Protein AF-A0A5N7BIF5-F1 (afdb_monomer_lite)

Radius of gyration: 19.89 Å; chains: 1; bounding box: 43×34×70 Å

Structure (mmCIF, N/CA/C/O backbone):
data_AF-A0A5N7BIF5-F1
#
_entry.id   AF-A0A5N7BIF5-F1
#
loop_
_atom_site.group_PDB
_atom_site.id
_atom_site.type_symbol
_atom_site.label_atom_id
_atom_site.label_alt_id
_atom_site.label_comp_id
_atom_site.label_asym_id
_atom_site.label_entity_id
_atom_site.label_seq_id
_atom_site.pdbx_PDB_ins_code
_atom_site.Cartn_x
_atom_site.Cartn_y
_atom_site.Cartn_z
_atom_site.occupancy
_atom_site.B_iso_or_equiv
_atom_site.auth_seq_id
_atom_site.auth_comp_id
_atom_site.auth_asym_id
_atom_site.auth_atom_id
_atom_site.pdbx_PDB_model_num
ATOM 1 N N . MET A 1 1 ? 0.755 16.803 41.554 1.00 45.66 1 MET A N 1
ATOM 2 C CA . MET A 1 1 ? -0.602 16.322 41.230 1.00 45.66 1 MET A CA 1
ATOM 3 C C . MET A 1 1 ? -0.521 15.678 39.863 1.00 45.66 1 MET A C 1
ATOM 5 O O . MET A 1 1 ? -0.268 16.384 38.898 1.00 45.66 1 MET A O 1
ATOM 9 N N . SER A 1 2 ? -0.582 14.351 39.797 1.00 43.94 2 SER A N 1
ATOM 10 C CA . SER A 1 2 ? -0.535 13.635 38.522 1.00 43.94 2 SER A CA 1
ATOM 11 C C . SER A 1 2 ? -1.875 13.831 37.822 1.00 43.94 2 SER A C 1
ATOM 13 O O . SER A 1 2 ? -2.877 13.309 38.290 1.00 43.94 2 SER A O 1
ATOM 15 N N . THR A 1 3 ? -1.907 14.623 36.753 1.00 59.56 3 THR A N 1
ATOM 16 C CA . THR A 1 3 ? -3.084 14.791 35.892 1.00 59.56 3 THR A CA 1
ATOM 17 C C . THR A 1 3 ? -3.283 13.501 35.102 1.00 59.56 3 THR A C 1
ATOM 19 O O . THR A 1 3 ? -2.677 13.318 34.043 1.00 59.56 3 THR A O 1
ATOM 22 N N . SER A 1 4 ? -4.049 12.559 35.651 1.00 73.31 4 SER A N 1
ATOM 23 C CA . SER A 1 4 ? -4.386 11.333 34.935 1.00 73.31 4 SER A CA 1
ATOM 24 C C . SER A 1 4 ? -5.418 11.668 33.865 1.00 73.31 4 SER A C 1
ATOM 26 O O . SER A 1 4 ? -6.348 12.434 34.102 1.00 73.31 4 SER A O 1
ATOM 28 N N . ILE A 1 5 ? -5.293 11.072 32.677 1.00 72.56 5 ILE A N 1
ATOM 29 C CA . ILE A 1 5 ? -6.260 11.268 31.582 1.00 72.56 5 ILE A CA 1
ATOM 30 C C . ILE A 1 5 ? -7.690 10.879 32.002 1.00 72.56 5 ILE A C 1
ATOM 32 O O . ILE A 1 5 ? -8.659 11.346 31.421 1.00 72.56 5 ILE A O 1
ATOM 36 N N . GLN A 1 6 ? -7.820 10.037 33.030 1.00 73.12 6 GLN A N 1
ATOM 37 C CA . GLN A 1 6 ? -9.092 9.557 33.570 1.00 73.12 6 GLN A CA 1
ATOM 38 C C . GLN A 1 6 ? -9.854 10.622 34.371 1.00 73.12 6 GLN A C 1
ATOM 40 O O . GLN A 1 6 ? -11.056 10.474 34.565 1.00 73.12 6 GLN A O 1
ATOM 45 N N . ASP A 1 7 ? -9.181 11.698 34.787 1.00 82.25 7 ASP A N 1
ATOM 46 C CA . ASP A 1 7 ? -9.789 12.798 35.545 1.00 82.25 7 ASP A CA 1
ATOM 47 C C . ASP A 1 7 ? -10.421 13.861 34.624 1.00 82.25 7 ASP A C 1
ATOM 49 O O . ASP A 1 7 ? -11.008 14.838 35.091 1.00 82.25 7 ASP A O 1
ATOM 53 N N . LEU A 1 8 ? -10.295 13.694 33.301 1.00 83.00 8 LEU A N 1
ATOM 54 C CA . LEU A 1 8 ? -10.897 14.588 32.317 1.00 83.00 8 LEU A CA 1
ATOM 55 C C . LEU A 1 8 ? -12.417 14.366 32.220 1.00 83.00 8 LEU A C 1
ATOM 57 O O . LEU A 1 8 ? -12.892 13.229 32.281 1.00 83.00 8 LEU A O 1
ATOM 61 N N . PRO A 1 9 ? -13.202 15.432 31.982 1.00 86.38 9 PRO A N 1
ATOM 62 C CA . PRO A 1 9 ? -14.622 15.299 31.692 1.00 86.38 9 PRO A CA 1
ATOM 63 C C . PRO A 1 9 ? -14.853 14.473 30.419 1.00 86.38 9 PRO A C 1
ATOM 65 O O . PRO A 1 9 ? -14.074 14.525 29.462 1.00 86.38 9 PRO A O 1
ATOM 68 N N . ASN A 1 10 ? -15.973 13.744 30.393 1.00 83.00 10 ASN A N 1
ATOM 69 C CA . ASN A 1 10 ? -16.332 12.834 29.299 1.00 83.00 10 ASN A CA 1
ATOM 70 C C . ASN A 1 10 ? -16.328 13.507 27.920 1.00 83.00 10 ASN A C 1
ATOM 72 O O . ASN A 1 10 ? -15.970 12.863 26.942 1.00 83.00 10 ASN A O 1
ATOM 76 N N . GLU A 1 11 ? -16.694 14.786 27.839 1.00 84.88 11 GLU A N 1
ATOM 77 C CA . GLU A 1 11 ? -16.714 15.559 26.590 1.00 84.88 11 GLU A CA 1
ATOM 78 C C . GLU A 1 11 ? -15.313 15.712 25.983 1.00 84.88 11 GLU A C 1
ATOM 80 O O . GLU A 1 11 ? -15.127 15.530 24.781 1.00 84.88 11 GLU A O 1
ATOM 85 N N . LEU A 1 12 ? -14.307 15.979 26.823 1.00 85.56 12 LEU A N 1
ATOM 86 C CA . LEU A 1 12 ? -12.918 16.100 26.379 1.00 85.56 12 LEU A CA 1
ATOM 87 C C . LEU A 1 12 ? -12.334 14.737 26.016 1.00 85.56 12 LEU A C 1
ATOM 89 O O . LEU A 1 12 ? -11.629 14.624 25.017 1.00 85.56 12 LEU A O 1
ATOM 93 N N . LEU A 1 13 ? -12.661 13.692 26.779 1.00 86.06 13 LEU A N 1
ATOM 94 C CA . LEU A 1 13 ? -12.261 12.322 26.451 1.00 86.06 13 LEU A CA 1
ATOM 95 C C . LEU A 1 13 ? -12.844 11.857 25.117 1.00 86.06 13 LEU A C 1
ATOM 97 O O . LEU A 1 13 ? -12.138 11.258 24.312 1.00 86.06 13 LEU A O 1
ATOM 101 N N . ASP A 1 14 ? -14.113 12.156 24.869 1.00 84.50 14 ASP A N 1
ATOM 102 C CA . ASP A 1 14 ? -14.795 11.830 23.624 1.00 84.50 14 ASP A CA 1
ATOM 103 C C . ASP A 1 14 ? -14.189 12.578 22.430 1.00 84.50 14 ASP A C 1
ATOM 105 O O . ASP A 1 14 ? -13.934 11.972 21.389 1.00 84.50 14 ASP A O 1
ATOM 109 N N . PHE A 1 15 ? -13.841 13.857 22.607 1.00 83.56 15 PHE A N 1
ATOM 110 C CA . PHE A 1 15 ? -13.124 14.629 21.594 1.00 83.56 15 PHE A CA 1
ATOM 111 C C . PHE A 1 15 ? -11.716 14.079 21.320 1.00 83.56 15 PHE A C 1
ATOM 113 O O . PHE A 1 15 ? -11.331 13.927 20.162 1.00 83.56 15 PHE A O 1
ATOM 120 N N . ILE A 1 16 ? -10.958 13.713 22.359 1.00 83.38 16 ILE A N 1
ATOM 121 C CA . ILE A 1 16 ? -9.628 13.099 22.214 1.00 83.38 16 ILE A CA 1
ATOM 122 C C . ILE A 1 16 ? -9.734 11.754 21.494 1.00 83.38 16 ILE A C 1
ATOM 124 O O . ILE A 1 16 ? -8.975 11.502 20.564 1.00 83.38 16 ILE A O 1
ATOM 128 N N . VAL A 1 17 ? -10.681 10.895 21.880 1.00 82.00 17 VAL A N 1
ATOM 129 C CA . VAL A 1 17 ? -10.903 9.604 21.215 1.00 82.00 17 VAL A CA 1
ATOM 130 C C . VAL A 1 17 ? -11.283 9.824 19.756 1.00 82.00 17 VAL A C 1
ATOM 132 O O . VAL A 1 17 ? -10.716 9.175 18.885 1.00 82.00 17 VAL A O 1
ATOM 135 N N . GLN A 1 18 ? -12.183 10.762 19.465 1.00 80.69 18 GLN A N 1
ATOM 136 C CA . GLN A 1 18 ? -12.532 11.119 18.094 1.00 80.69 18 GLN A CA 1
ATOM 137 C C . GLN A 1 18 ? -11.301 11.581 17.304 1.00 80.69 18 GLN A C 1
ATOM 139 O O . GLN A 1 18 ? -11.086 11.104 16.191 1.00 80.69 18 GLN A O 1
ATOM 144 N N . LEU A 1 19 ? -10.466 12.448 17.879 1.00 76.31 19 LEU A N 1
ATOM 145 C CA . LEU A 1 19 ? -9.220 12.875 17.254 1.00 76.31 19 LEU A CA 1
ATOM 146 C C . LEU A 1 19 ? -8.264 11.706 17.040 1.00 76.31 19 LEU A C 1
ATOM 148 O O . LEU A 1 19 ? -7.720 11.609 15.963 1.00 76.31 19 LEU A O 1
ATOM 152 N N . VAL A 1 20 ? -8.090 10.779 17.978 1.00 76.31 20 VAL A N 1
ATOM 153 C CA . VAL A 1 20 ? -7.197 9.615 17.797 1.00 76.31 20 VAL A CA 1
ATOM 154 C C . VAL A 1 20 ? -7.753 8.598 16.786 1.00 76.31 20 VAL A C 1
ATOM 156 O O . VAL A 1 20 ? -6.995 7.852 16.169 1.00 76.31 20 VAL A O 1
ATOM 159 N N . LEU A 1 21 ? -9.076 8.543 16.610 1.00 72.25 21 LEU A N 1
ATOM 160 C CA . LEU A 1 21 ? -9.725 7.701 15.603 1.00 72.25 21 LEU A CA 1
ATOM 161 C C . LEU A 1 21 ? -9.658 8.301 14.190 1.00 72.25 21 LEU A C 1
ATOM 163 O O . LEU A 1 21 ? -9.618 7.538 13.221 1.00 72.25 21 LEU A O 1
ATOM 167 N N . ILE A 1 22 ? -9.692 9.635 14.081 1.00 66.06 22 ILE A N 1
ATOM 168 C CA . ILE A 1 22 ? -9.689 10.393 12.817 1.00 66.06 22 ILE A CA 1
ATOM 169 C C . ILE A 1 22 ? -8.275 10.779 12.387 1.00 66.06 22 ILE A C 1
ATOM 171 O O . ILE A 1 22 ? -7.958 10.716 11.199 1.00 66.06 22 ILE A O 1
ATOM 175 N N . CYS A 1 23 ? -7.432 11.190 13.332 1.00 57.25 23 CYS A N 1
ATOM 176 C CA . CYS A 1 23 ? -6.005 11.303 13.123 1.00 57.25 23 CYS A CA 1
ATOM 177 C C . CYS A 1 23 ? -5.516 9.891 12.856 1.00 57.25 23 CYS A C 1
ATOM 179 O O . CYS A 1 23 ? -5.309 9.087 13.766 1.00 57.25 23 CYS A O 1
ATOM 181 N N . ASP A 1 24 ? -5.297 9.622 11.573 1.00 54.19 24 ASP A N 1
ATOM 182 C CA . ASP A 1 24 ? -4.189 8.782 11.174 1.00 54.19 24 ASP A CA 1
ATOM 183 C C . ASP A 1 24 ? -3.047 9.119 12.130 1.00 54.19 24 ASP A C 1
ATOM 185 O O . ASP A 1 24 ? -2.670 10.288 12.266 1.00 54.19 24 ASP A O 1
ATOM 189 N N . ASN A 1 25 ? -2.493 8.115 12.802 1.00 47.28 25 ASN A N 1
ATOM 190 C CA . ASN A 1 25 ? -1.118 8.211 13.251 1.00 47.28 25 ASN A CA 1
ATOM 191 C C . ASN A 1 25 ? -0.274 8.298 11.973 1.00 47.28 25 ASN A C 1
ATOM 193 O O . ASN A 1 25 ? 0.435 7.372 11.592 1.00 47.28 25 ASN A O 1
ATOM 197 N N . SER A 1 26 ? -0.358 9.440 11.291 1.00 44.69 26 SER A N 1
ATOM 198 C CA . SER A 1 26 ? 0.757 10.045 10.630 1.00 44.69 26 SER A CA 1
ATOM 199 C C . SER A 1 26 ? 1.801 10.182 11.723 1.00 44.69 26 SER A C 1
ATOM 201 O O . SER A 1 26 ? 1.963 11.227 12.348 1.00 44.69 26 SER A O 1
ATOM 203 N N . SER A 1 27 ? 2.574 9.117 11.908 1.00 43.47 27 SER A N 1
ATOM 204 C CA . SER A 1 27 ? 3.996 9.350 11.840 1.00 43.47 27 SER A CA 1
ATOM 205 C C . SER A 1 27 ? 4.186 10.286 10.647 1.00 43.47 27 SER A C 1
ATOM 207 O O . SER A 1 27 ? 3.998 9.904 9.491 1.00 43.47 27 SER A O 1
ATOM 209 N N . LEU A 1 28 ? 4.440 11.560 10.953 1.00 43.34 28 LEU A N 1
ATOM 210 C CA . LEU A 1 28 ? 4.841 12.581 9.989 1.00 43.34 28 LEU A CA 1
ATOM 211 C C . LEU A 1 28 ? 6.033 12.103 9.145 1.00 43.34 28 LEU A C 1
ATOM 213 O O . LEU A 1 28 ? 6.305 12.651 8.083 1.00 43.34 28 LEU A O 1
ATOM 217 N N . ASN A 1 29 ? 6.682 11.027 9.577 1.00 45.91 29 ASN A N 1
ATOM 218 C CA . ASN A 1 29 ? 7.616 10.253 8.807 1.00 45.91 29 ASN A CA 1
ATOM 219 C C . ASN A 1 29 ? 6.871 9.022 8.276 1.00 45.91 29 ASN A C 1
ATOM 221 O O . ASN A 1 29 ? 6.684 8.033 8.986 1.00 45.91 29 ASN A O 1
ATOM 225 N N . GLY A 1 30 ? 6.453 9.048 7.006 1.00 49.66 30 GLY A N 1
ATOM 226 C CA . GLY A 1 30 ? 6.253 7.785 6.286 1.00 49.66 30 GLY A CA 1
ATOM 227 C C . GLY A 1 30 ? 7.507 6.903 6.429 1.00 49.66 30 GLY A C 1
ATOM 228 O O . GLY A 1 30 ? 8.542 7.433 6.835 1.00 49.66 30 GLY A O 1
ATOM 229 N N . PRO A 1 31 ? 7.441 5.599 6.113 1.00 59.16 31 PRO A N 1
ATOM 230 C CA . PRO A 1 31 ? 8.541 4.673 6.372 1.00 59.16 31 PRO A CA 1
ATOM 231 C C . PRO A 1 31 ? 9.869 5.309 5.965 1.00 59.16 31 PRO A C 1
ATOM 233 O O . PRO A 1 31 ? 10.008 5.828 4.852 1.00 59.16 31 PRO A O 1
ATOM 236 N N . GLN A 1 32 ? 10.770 5.427 6.933 1.00 58.50 32 GLN A N 1
ATOM 237 C CA . GLN A 1 32 ? 12.026 6.131 6.749 1.00 58.50 32 GLN A CA 1
ATOM 238 C C . GLN A 1 32 ? 13.018 5.141 6.151 1.00 58.50 32 GLN A C 1
ATOM 240 O O . GLN A 1 32 ? 13.008 3.964 6.503 1.00 58.50 32 GLN A O 1
ATOM 245 N N . ALA A 1 33 ? 13.851 5.604 5.221 1.00 60.84 33 ALA A N 1
ATOM 246 C CA . ALA A 1 33 ? 14.943 4.779 4.728 1.00 60.84 33 ALA A CA 1
ATOM 247 C C . ALA A 1 33 ? 15.796 4.282 5.921 1.00 60.84 33 ALA A C 1
ATOM 249 O O . ALA A 1 33 ? 16.013 5.056 6.858 1.00 60.84 33 ALA A O 1
ATOM 250 N N . PRO A 1 34 ? 16.296 3.037 5.895 1.00 62.78 34 PRO A N 1
ATOM 251 C CA . PRO A 1 34 ? 16.292 2.109 4.769 1.00 62.78 34 PRO A CA 1
ATOM 252 C C . PRO A 1 34 ? 15.007 1.261 4.736 1.00 62.78 34 PRO A C 1
ATOM 254 O O . PRO A 1 34 ? 14.600 0.686 5.737 1.00 62.78 34 PRO A O 1
ATOM 257 N N . TYR A 1 35 ? 14.357 1.176 3.571 1.00 71.31 35 TYR A N 1
ATOM 258 C CA . TYR A 1 35 ? 13.105 0.432 3.331 1.00 71.31 35 TYR A CA 1
ATOM 259 C C . TYR A 1 35 ? 13.278 -1.108 3.399 1.00 71.31 35 TYR A C 1
ATOM 261 O O . TYR A 1 35 ? 12.680 -1.839 2.613 1.00 71.31 35 TYR A O 1
ATOM 269 N N . GLU A 1 36 ? 14.135 -1.605 4.291 1.00 68.69 36 GLU A N 1
ATOM 270 C CA . GLU A 1 36 ? 14.566 -3.005 4.415 1.00 68.69 36 GLU A CA 1
ATOM 271 C C . GLU A 1 36 ? 13.468 -3.931 4.936 1.00 68.69 36 GLU A C 1
ATOM 273 O O . GLU A 1 36 ? 13.428 -5.101 4.568 1.00 68.69 36 GLU A O 1
ATOM 278 N N . ASP A 1 37 ? 12.527 -3.401 5.717 1.00 73.88 37 ASP A N 1
ATOM 279 C CA . ASP A 1 37 ? 11.374 -4.154 6.216 1.00 73.88 37 ASP A CA 1
ATOM 280 C C . ASP A 1 37 ? 10.322 -4.436 5.116 1.00 73.88 37 ASP A C 1
ATOM 282 O O . ASP A 1 37 ? 9.292 -5.051 5.389 1.00 73.88 37 ASP A O 1
ATOM 286 N N . TYR A 1 38 ? 10.534 -3.992 3.869 1.00 76.06 38 TYR A N 1
ATOM 287 C CA . TYR A 1 38 ? 9.633 -4.275 2.750 1.00 76.06 38 TYR A CA 1
ATOM 288 C C . TYR A 1 38 ? 10.027 -5.543 1.987 1.00 76.06 38 TYR A C 1
ATOM 290 O O . TYR A 1 38 ? 11.082 -5.613 1.354 1.00 76.06 38 TYR A O 1
ATOM 298 N N . VAL A 1 39 ? 9.120 -6.519 1.944 1.00 80.38 39 VAL A N 1
ATOM 299 C CA . VAL A 1 39 ? 9.362 -7.851 1.377 1.00 80.38 39 VAL A CA 1
ATOM 300 C C . VAL A 1 39 ? 8.397 -8.136 0.226 1.00 80.38 39 VAL A C 1
ATOM 302 O O . VAL A 1 39 ? 7.244 -7.705 0.219 1.00 80.38 39 VAL A O 1
ATOM 305 N N . SER A 1 40 ? 8.872 -8.858 -0.790 1.00 78.88 40 SER A N 1
ATOM 306 C CA . SER A 1 40 ? 8.010 -9.368 -1.863 1.00 78.88 40 SER A CA 1
ATOM 307 C C . SER A 1 40 ? 7.328 -10.652 -1.400 1.00 78.88 40 SER A C 1
ATOM 309 O O . SER A 1 40 ? 8.001 -11.648 -1.135 1.00 78.88 40 SER A O 1
ATOM 311 N N . TRP A 1 41 ? 6.001 -10.648 -1.321 1.00 70.56 41 TRP A N 1
ATOM 312 C CA . TRP A 1 41 ? 5.237 -11.843 -0.965 1.00 70.56 41 TRP A CA 1
ATOM 313 C C . TRP A 1 41 ? 4.884 -12.661 -2.201 1.00 70.56 41 TRP A C 1
ATOM 315 O O . TRP A 1 41 ? 4.499 -12.122 -3.243 1.00 70.56 41 TRP A O 1
ATOM 325 N N . THR A 1 42 ? 4.991 -13.983 -2.072 1.00 67.12 42 THR A N 1
ATOM 326 C CA . THR A 1 42 ? 4.594 -14.908 -3.132 1.00 67.12 42 THR A CA 1
ATOM 327 C C . THR A 1 42 ? 3.078 -15.051 -3.157 1.00 67.12 42 THR A C 1
ATOM 329 O O . THR A 1 42 ? 2.429 -15.374 -2.163 1.00 67.12 42 THR A O 1
ATOM 332 N N . ARG A 1 43 ? 2.491 -14.790 -4.324 1.00 70.00 43 ARG A N 1
ATOM 333 C CA . ARG A 1 43 ? 1.055 -14.929 -4.548 1.00 70.00 43 ARG A CA 1
ATOM 334 C C . ARG A 1 43 ? 0.698 -16.393 -4.814 1.00 70.00 43 ARG A C 1
ATOM 336 O O . ARG A 1 43 ? 1.392 -17.065 -5.571 1.00 70.00 43 ARG A O 1
ATOM 343 N N . ARG A 1 44 ? -0.412 -16.869 -4.235 1.00 66.50 44 ARG A N 1
ATOM 344 C CA . ARG A 1 44 ? -0.958 -18.215 -4.503 1.00 66.50 44 ARG A CA 1
ATOM 3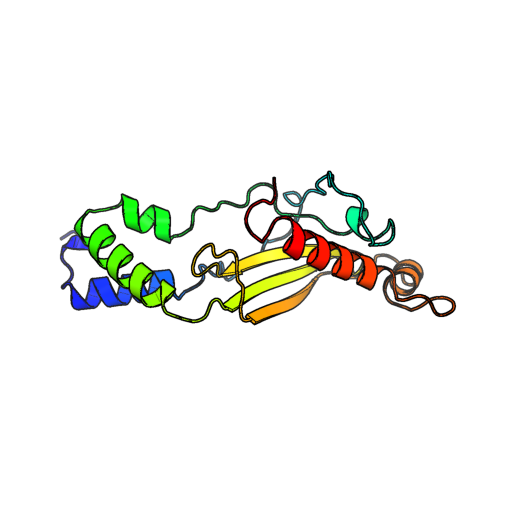45 C C . ARG A 1 44 ? -1.800 -18.281 -5.782 1.00 66.50 44 ARG A C 1
ATOM 347 O O . ARG A 1 44 ? -1.756 -19.288 -6.478 1.00 66.50 44 ARG A O 1
ATOM 354 N N . ALA A 1 45 ? -2.569 -17.235 -6.084 1.00 71.31 45 ALA A N 1
ATOM 355 C CA . ALA A 1 45 ? -3.388 -17.163 -7.291 1.00 71.31 45 ALA A CA 1
ATOM 356 C C . ALA A 1 45 ? -2.579 -16.732 -8.533 1.00 71.31 45 ALA A C 1
ATOM 358 O O . ALA A 1 45 ? -1.599 -15.991 -8.405 1.00 71.31 45 ALA A O 1
ATOM 359 N N . PRO A 1 46 ? -2.995 -17.150 -9.744 1.00 74.12 46 PRO A N 1
ATOM 360 C CA . PRO A 1 46 ? -2.369 -16.708 -10.987 1.00 74.12 46 PRO A CA 1
ATOM 361 C C . PRO A 1 46 ? -2.527 -15.192 -11.170 1.00 74.12 46 PRO A C 1
ATOM 363 O O . PRO A 1 46 ? -3.611 -14.649 -10.959 1.00 74.12 46 PRO A O 1
ATOM 366 N N . CYS A 1 47 ? -1.449 -14.511 -11.575 1.00 73.19 47 CYS A N 1
ATOM 367 C CA . CYS A 1 47 ? -1.460 -13.073 -11.836 1.00 73.19 47 CYS A CA 1
ATOM 368 C C . CYS A 1 47 ? -1.668 -12.736 -13.307 1.00 73.19 47 CYS A C 1
ATOM 370 O O . CYS A 1 47 ? -1.042 -13.330 -14.184 1.00 73.19 47 CYS A O 1
ATOM 372 N N . ARG A 1 48 ? -2.525 -11.742 -13.565 1.00 80.31 48 ARG A N 1
ATOM 373 C CA . ARG A 1 48 ? -2.667 -11.140 -14.899 1.00 80.31 48 ARG A CA 1
ATOM 374 C C . ARG A 1 48 ? -1.613 -10.068 -15.156 1.00 80.31 48 ARG A C 1
ATOM 376 O O . ARG A 1 48 ? -1.346 -9.750 -16.310 1.00 80.31 48 ARG A O 1
ATOM 383 N N . SER A 1 49 ? -1.010 -9.519 -14.101 1.00 77.81 49 SER A N 1
ATOM 384 C CA . SER A 1 49 ? 0.151 -8.643 -14.236 1.00 77.81 49 SER A CA 1
ATOM 385 C C . SER A 1 49 ? 1.324 -9.368 -14.898 1.00 77.81 49 SER A C 1
ATOM 387 O O . SER A 1 49 ? 1.643 -10.501 -14.528 1.00 77.81 49 SER A O 1
ATOM 389 N N . TRP A 1 50 ? 2.026 -8.684 -15.801 1.00 80.44 50 TRP A N 1
ATOM 390 C CA . TRP A 1 50 ? 3.310 -9.152 -16.318 1.00 80.44 50 TRP A CA 1
ATOM 391 C C . TRP A 1 50 ? 4.321 -9.402 -15.182 1.00 80.44 50 TRP A C 1
ATOM 393 O O . TRP A 1 50 ? 4.206 -8.825 -14.098 1.00 80.44 50 TRP A O 1
ATOM 403 N N . SER A 1 51 ? 5.343 -10.231 -15.423 1.00 82.19 51 SER A N 1
ATOM 404 C CA . SER A 1 51 ? 6.307 -10.693 -14.405 1.00 82.19 51 SER A CA 1
ATOM 405 C C . SER A 1 51 ? 7.077 -9.577 -13.693 1.00 82.19 51 SER A C 1
ATOM 407 O O . SER A 1 51 ? 7.690 -9.823 -12.656 1.00 82.19 51 SER A O 1
ATOM 409 N N . TYR A 1 52 ? 7.056 -8.362 -14.245 1.00 84.81 52 TYR A N 1
ATOM 410 C CA . TYR A 1 52 ? 7.584 -7.169 -13.596 1.00 84.81 52 TYR A CA 1
ATOM 411 C C . TYR A 1 52 ? 6.832 -6.846 -12.295 1.00 84.81 52 TYR A C 1
ATOM 413 O O . TYR A 1 52 ? 7.455 -6.535 -11.286 1.00 84.81 52 TYR A O 1
ATOM 421 N N . GLY A 1 53 ? 5.503 -6.983 -12.275 1.00 84.75 53 GLY A N 1
ATOM 422 C CA . GLY A 1 53 ? 4.691 -6.531 -11.148 1.00 84.75 53 GLY A CA 1
ATOM 423 C C . GLY A 1 53 ? 5.038 -7.199 -9.812 1.00 84.75 53 GLY A C 1
ATOM 424 O O . GLY A 1 53 ? 5.445 -6.497 -8.887 1.00 84.75 53 GLY A O 1
ATOM 425 N N . PRO A 1 54 ? 4.993 -8.539 -9.708 1.00 83.81 54 PRO A N 1
ATOM 426 C CA . PRO A 1 54 ? 5.316 -9.248 -8.467 1.00 83.81 54 PRO A CA 1
ATOM 427 C C . PRO A 1 54 ? 6.747 -9.032 -7.951 1.00 83.81 54 PRO A C 1
ATOM 429 O O . PRO A 1 54 ? 7.001 -9.237 -6.770 1.00 83.81 54 PRO A O 1
ATOM 432 N N . ARG A 1 55 ? 7.691 -8.646 -8.822 1.00 85.88 55 ARG A N 1
ATOM 433 C CA . ARG A 1 55 ? 9.105 -8.424 -8.464 1.00 85.88 55 ARG A CA 1
ATOM 434 C C . ARG A 1 55 ? 9.379 -7.021 -7.928 1.00 85.88 55 ARG A C 1
ATOM 436 O O . ARG A 1 55 ? 10.385 -6.813 -7.257 1.00 85.88 55 ARG A O 1
ATOM 443 N N . HIS A 1 56 ? 8.495 -6.083 -8.249 1.00 89.25 56 HIS A N 1
ATOM 444 C CA . HIS A 1 56 ? 8.674 -4.658 -7.994 1.00 89.25 56 HIS A CA 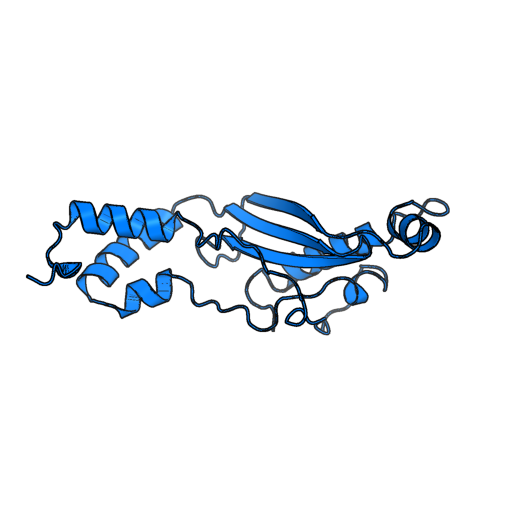1
ATOM 445 C C . HIS A 1 56 ? 7.598 -4.077 -7.078 1.00 89.25 56 HIS A C 1
ATOM 447 O O . HIS A 1 56 ? 7.540 -2.867 -6.903 1.00 89.25 56 HIS A O 1
ATOM 453 N N . VAL A 1 57 ? 6.755 -4.909 -6.464 1.00 88.62 57 VAL A N 1
ATOM 454 C CA . VAL A 1 57 ? 5.871 -4.492 -5.372 1.00 88.62 57 VAL A CA 1
ATOM 455 C C . VAL A 1 57 ? 6.311 -5.192 -4.099 1.00 88.62 57 VAL A C 1
ATOM 457 O O . VAL A 1 57 ? 6.322 -6.422 -4.035 1.00 88.62 57 VAL A O 1
ATOM 460 N N . ARG A 1 58 ? 6.667 -4.410 -3.079 1.00 87.88 58 ARG A N 1
ATOM 461 C CA . ARG A 1 58 ? 7.093 -4.936 -1.779 1.00 87.88 58 ARG A CA 1
ATOM 462 C C . ARG A 1 58 ? 6.192 -4.393 -0.688 1.00 87.88 58 ARG A C 1
ATOM 464 O O . ARG A 1 58 ? 5.871 -3.213 -0.687 1.00 87.88 58 ARG A O 1
ATOM 471 N N . TYR A 1 59 ? 5.816 -5.246 0.249 1.00 82.12 59 TYR A N 1
ATOM 472 C CA . TYR A 1 59 ? 4.890 -4.920 1.326 1.00 82.12 59 TYR A CA 1
ATOM 473 C C . TYR A 1 59 ? 5.623 -4.901 2.655 1.00 82.12 59 TYR A C 1
ATOM 475 O O . TYR A 1 59 ? 6.611 -5.610 2.840 1.00 82.12 59 TYR A O 1
ATOM 483 N N . TRP A 1 60 ? 5.142 -4.080 3.574 1.00 76.38 60 TRP A N 1
ATOM 484 C CA . TRP A 1 60 ? 5.769 -3.913 4.875 1.00 76.38 60 TRP A CA 1
ATOM 485 C C . TRP A 1 60 ? 5.597 -5.184 5.723 1.00 76.38 60 TRP A C 1
ATOM 487 O O . TRP A 1 60 ? 4.475 -5.593 6.010 1.00 76.38 60 TRP A O 1
ATOM 497 N N . GLN A 1 61 ? 6.703 -5.818 6.125 1.00 71.44 61 GLN A N 1
ATOM 498 C CA . GLN A 1 61 ? 6.710 -7.115 6.815 1.00 71.44 61 GLN A CA 1
ATOM 499 C C . GLN A 1 61 ? 6.055 -7.060 8.195 1.00 71.44 61 GLN A C 1
ATOM 501 O O . GLN A 1 61 ? 5.419 -8.018 8.626 1.00 71.44 61 GLN A O 1
ATOM 506 N N . LYS A 1 62 ? 6.227 -5.940 8.899 1.00 63.06 62 LYS A N 1
ATOM 507 C CA . LYS A 1 62 ? 5.695 -5.712 10.244 1.00 63.06 62 LYS A CA 1
ATOM 508 C C . LYS A 1 62 ? 4.567 -4.705 10.176 1.00 63.06 62 LYS A C 1
ATOM 510 O O . LYS A 1 62 ? 4.666 -3.638 10.782 1.00 63.06 62 LYS A O 1
ATOM 515 N N . GLN A 1 63 ? 3.542 -4.966 9.361 1.00 58.00 63 GLN A N 1
ATOM 516 C CA . GLN A 1 63 ? 2.324 -4.160 9.431 1.00 58.00 63 GLN A CA 1
ATOM 517 C C . GLN A 1 63 ? 1.745 -4.400 10.819 1.00 58.00 63 GLN A C 1
ATOM 519 O O . GLN A 1 63 ? 0.973 -5.327 11.047 1.00 58.00 63 GLN A O 1
ATOM 524 N N . ASP A 1 64 ? 2.199 -3.592 11.773 1.00 51.00 64 ASP A N 1
ATOM 525 C CA . ASP A 1 64 ? 1.635 -3.515 13.094 1.00 51.00 64 ASP A CA 1
ATOM 526 C C . ASP A 1 64 ? 0.242 -2.952 12.868 1.00 51.00 64 ASP A C 1
ATOM 528 O O . ASP A 1 64 ? -0.009 -1.749 12.930 1.00 51.00 64 ASP A O 1
ATOM 532 N N . VAL A 1 65 ? -0.710 -3.860 12.668 1.00 50.84 65 VAL A N 1
ATOM 533 C CA . VAL A 1 65 ? -2.137 -3.606 12.848 1.00 50.84 65 VAL A CA 1
ATOM 534 C C . VAL A 1 65 ? -2.421 -3.388 14.347 1.00 50.84 65 VAL A C 1
ATOM 536 O O . VAL A 1 65 ? -3.512 -3.663 14.840 1.00 50.84 65 VAL A O 1
ATOM 539 N N . CYS A 1 66 ? -1.468 -2.817 15.097 1.00 46.06 66 CYS A N 1
ATOM 540 C CA . CYS A 1 66 ? -1.717 -2.016 16.285 1.00 46.06 66 CYS A CA 1
ATOM 541 C C . CYS A 1 66 ? -2.437 -0.742 15.839 1.00 46.06 66 CYS A C 1
ATOM 543 O O . CYS A 1 66 ? -1.956 0.383 15.961 1.00 46.06 66 CYS A O 1
ATOM 545 N N . SER A 1 67 ? -3.640 -0.943 15.307 1.00 56.28 67 SER A N 1
ATOM 546 C CA . SER A 1 67 ? -4.635 0.089 15.164 1.00 56.28 67 SER A CA 1
ATOM 547 C C . SER A 1 67 ? -4.753 0.723 16.544 1.00 56.28 67 SER A C 1
ATOM 549 O O . SER A 1 67 ? -5.079 0.029 17.510 1.00 56.28 67 SER A O 1
ATOM 551 N N . SER A 1 68 ? -4.474 2.022 16.654 1.00 60.06 68 SER A N 1
ATOM 552 C CA . SER A 1 68 ? -4.684 2.833 17.867 1.00 60.06 68 SER A CA 1
ATOM 553 C C . SER A 1 68 ? -6.019 2.508 18.557 1.00 60.06 68 SER A C 1
ATOM 555 O O . SER A 1 68 ? -6.145 2.567 19.774 1.00 60.06 68 SER A O 1
ATOM 557 N N . ARG A 1 69 ? -6.993 2.055 17.770 1.00 63.88 69 ARG A N 1
ATOM 558 C CA . ARG A 1 69 ? -8.303 1.523 18.145 1.00 63.88 69 ARG A CA 1
ATOM 559 C C . ARG A 1 69 ? -8.259 0.314 19.073 1.00 63.88 69 ARG A C 1
ATOM 561 O O . ARG A 1 69 ? -8.965 0.318 20.073 1.00 63.88 69 ARG A O 1
ATOM 568 N N . LEU A 1 70 ? -7.454 -0.706 18.768 1.00 64.69 70 LEU A N 1
ATOM 569 C CA . LEU A 1 70 ? -7.308 -1.882 19.632 1.00 64.69 70 LEU A CA 1
ATOM 570 C C . LEU A 1 70 ? -6.658 -1.490 20.956 1.00 64.69 70 LEU A C 1
ATOM 572 O O . LEU A 1 70 ? -7.117 -1.927 22.006 1.00 64.69 70 LEU A O 1
ATOM 576 N N . ALA A 1 71 ? -5.663 -0.600 20.918 1.00 70.62 71 ALA A N 1
ATOM 577 C CA . ALA A 1 71 ? -5.059 -0.069 22.132 1.00 70.62 71 ALA A CA 1
ATOM 578 C C . ALA A 1 71 ? -6.101 0.675 22.988 1.00 70.62 71 ALA A C 1
ATOM 580 O O . ALA A 1 71 ? -6.265 0.343 24.159 1.00 70.62 71 ALA A O 1
ATOM 581 N N . LEU A 1 72 ? -6.880 1.596 22.401 1.00 73.44 72 LEU A N 1
ATOM 582 C CA . LEU A 1 72 ? -7.930 2.357 23.098 1.00 73.44 72 LEU A CA 1
ATOM 583 C C . LEU A 1 72 ? -9.029 1.474 23.709 1.00 73.44 72 LEU A C 1
ATOM 585 O O . LEU A 1 72 ? -9.534 1.782 24.789 1.00 73.44 72 LEU A O 1
ATOM 589 N N . LEU A 1 73 ? -9.372 0.360 23.057 1.00 75.88 73 LEU A N 1
ATOM 590 C CA . LEU A 1 73 ? -10.328 -0.617 23.585 1.00 75.88 73 LEU A CA 1
ATOM 591 C C . LEU A 1 73 ? -9.789 -1.401 24.793 1.00 75.88 73 LEU A C 1
ATOM 593 O O . LEU A 1 73 ? -10.588 -1.926 25.570 1.00 75.88 73 LEU A O 1
ATOM 597 N N . LEU A 1 74 ? -8.466 -1.490 24.952 1.00 77.81 74 LEU A N 1
ATOM 598 C CA . LEU A 1 74 ? -7.809 -2.292 25.986 1.00 77.81 74 LEU A CA 1
ATOM 599 C C . LEU A 1 74 ? -7.318 -1.467 27.189 1.00 77.81 74 LEU A C 1
ATOM 601 O O . LEU A 1 74 ? -7.063 -2.053 28.238 1.00 77.81 74 LEU A O 1
ATOM 605 N N . VAL A 1 75 ? -7.219 -0.132 27.085 1.00 79.06 75 VAL A N 1
ATOM 606 C CA . VAL A 1 75 ? -6.686 0.718 28.174 1.00 79.06 75 VAL A CA 1
ATOM 607 C C . VAL A 1 75 ? -7.615 0.787 29.395 1.00 79.06 75 VAL A C 1
ATOM 609 O O . VAL A 1 75 ? -7.168 0.611 30.525 1.00 79.06 75 VAL A O 1
ATOM 612 N N . ASN A 1 76 ? -8.899 1.110 29.204 1.00 82.56 76 ASN A N 1
ATOM 613 C CA . ASN A 1 76 ? -9.858 1.333 30.296 1.00 82.56 76 ASN A CA 1
ATOM 614 C C . ASN A 1 76 ? -11.299 1.114 29.797 1.00 82.56 76 ASN A C 1
ATOM 616 O O . ASN A 1 76 ? -11.604 1.431 28.653 1.00 82.56 76 ASN A O 1
ATOM 620 N N . ARG A 1 77 ? -12.209 0.635 30.659 1.00 83.38 77 ARG A N 1
ATOM 621 C CA . ARG A 1 77 ? -13.642 0.456 30.352 1.00 83.38 77 ARG A CA 1
ATOM 622 C C . ARG A 1 77 ? -14.345 1.736 29.879 1.00 83.38 77 ARG A C 1
ATOM 624 O O . ARG A 1 77 ? -15.170 1.654 28.974 1.00 83.38 77 ARG A O 1
ATOM 631 N N . GLN A 1 78 ? -14.033 2.895 30.461 1.00 82.69 78 GLN A N 1
ATOM 632 C CA . GLN A 1 78 ? -14.626 4.181 30.073 1.00 82.69 78 GLN A CA 1
ATOM 633 C C . GLN A 1 78 ? -14.201 4.575 28.655 1.00 82.69 78 GLN A C 1
ATOM 635 O O . GLN A 1 78 ? -15.052 4.849 27.810 1.00 82.69 78 GLN A O 1
ATOM 640 N N . LEU A 1 79 ? -12.896 4.508 28.371 1.00 82.25 79 LEU A N 1
ATOM 641 C CA . LEU A 1 79 ? -12.359 4.737 27.029 1.00 82.25 79 LEU A CA 1
ATOM 642 C C . LEU A 1 79 ? -12.908 3.712 26.040 1.00 82.25 79 LEU A C 1
ATOM 644 O O . LEU A 1 79 ? -13.407 4.100 24.995 1.00 82.25 79 LEU A O 1
ATOM 648 N N . ALA A 1 80 ? -12.941 2.431 26.403 1.00 84.00 80 ALA A N 1
ATOM 649 C CA . ALA A 1 80 ? -13.483 1.381 25.553 1.00 84.00 80 ALA A CA 1
ATOM 650 C C . ALA A 1 80 ? -14.954 1.627 25.184 1.00 84.00 80 ALA A C 1
ATOM 652 O O . ALA A 1 80 ? -15.338 1.411 24.036 1.00 84.00 80 ALA A O 1
ATOM 653 N N . HIS A 1 81 ? -15.779 2.101 26.122 1.00 84.81 81 HIS A N 1
ATOM 654 C CA . HIS A 1 81 ? -17.178 2.433 25.850 1.00 84.81 81 HIS A CA 1
ATOM 655 C C . HIS A 1 81 ? -17.308 3.616 24.878 1.00 84.81 81 HIS A C 1
ATOM 657 O O . HIS A 1 81 ? -18.057 3.537 23.902 1.00 84.81 81 HIS A O 1
ATOM 663 N N . ILE A 1 82 ? -16.551 4.693 25.110 1.00 84.06 82 ILE A N 1
ATOM 664 C CA . ILE A 1 82 ? -16.518 5.875 24.235 1.00 84.06 82 ILE A CA 1
ATOM 665 C C . ILE A 1 82 ? -16.020 5.485 22.835 1.00 84.06 82 ILE A C 1
ATOM 667 O O . ILE A 1 82 ? -16.669 5.784 21.833 1.00 84.06 82 ILE A O 1
ATOM 671 N N . THR A 1 83 ? -14.917 4.739 22.761 1.00 83.88 83 THR A N 1
ATOM 672 C CA . THR A 1 83 ? -14.333 4.246 21.512 1.00 83.88 83 THR A CA 1
ATOM 673 C C . THR A 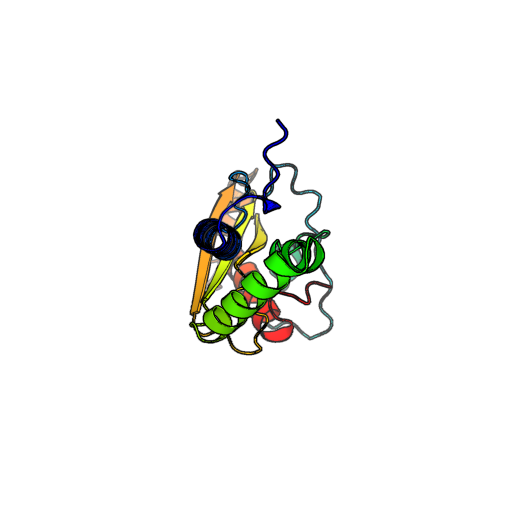1 83 ? -15.308 3.356 20.750 1.00 83.88 83 THR A C 1
ATOM 675 O O . THR A 1 83 ? -15.493 3.585 19.561 1.00 83.88 83 THR A O 1
ATOM 678 N N . ARG A 1 84 ? -15.992 2.400 21.397 1.00 82.44 84 ARG A N 1
ATOM 679 C CA . ARG A 1 84 ? -17.012 1.562 20.734 1.00 82.44 84 ARG A CA 1
ATOM 680 C C . ARG A 1 84 ? -18.131 2.397 20.129 1.00 82.44 84 ARG A C 1
ATOM 682 O O . ARG A 1 84 ? -18.386 2.282 18.938 1.00 82.44 84 ARG A O 1
ATOM 689 N N . ARG A 1 85 ? -18.719 3.305 20.914 1.00 83.75 85 ARG A N 1
ATOM 690 C CA . ARG A 1 85 ? -19.790 4.191 20.435 1.00 83.75 85 ARG A CA 1
ATOM 691 C C . ARG A 1 85 ? -19.360 4.989 19.202 1.00 83.75 85 ARG A C 1
ATOM 693 O O . ARG A 1 85 ? -20.137 5.140 18.263 1.00 83.75 85 ARG A O 1
ATOM 700 N N . ARG A 1 86 ? -18.128 5.506 19.195 1.00 78.62 86 ARG A N 1
ATOM 701 C CA . ARG A 1 86 ? -17.576 6.257 18.058 1.00 78.62 86 ARG A CA 1
ATOM 702 C C . ARG A 1 86 ? -17.247 5.367 16.863 1.00 78.62 86 ARG A C 1
ATOM 704 O O . ARG A 1 86 ? -17.476 5.788 15.734 1.00 78.62 86 ARG A O 1
ATOM 711 N N . LEU A 1 87 ? -16.773 4.143 17.086 1.00 76.94 87 LEU A N 1
ATOM 712 C CA . LEU A 1 87 ? -16.552 3.167 16.018 1.00 76.94 87 LEU A CA 1
ATOM 713 C C . LEU A 1 87 ? -17.858 2.741 15.346 1.00 76.94 87 LEU A C 1
ATOM 715 O O . LEU A 1 87 ? -17.871 2.624 14.126 1.00 76.94 87 LEU A O 1
ATOM 719 N N . ASP A 1 88 ? -18.946 2.579 16.099 1.00 77.31 88 ASP A N 1
ATOM 720 C CA . ASP A 1 88 ? -20.269 2.263 15.546 1.00 77.31 88 ASP A CA 1
ATOM 721 C C . ASP A 1 88 ? -20.805 3.423 14.686 1.00 77.31 88 ASP A C 1
ATOM 723 O O . ASP A 1 88 ? -21.323 3.224 13.584 1.00 77.31 88 ASP A O 1
ATOM 727 N N . GLN A 1 89 ? -20.600 4.666 15.134 1.00 75.19 89 GLN A N 1
ATOM 728 C CA . GLN A 1 89 ? -20.916 5.859 14.340 1.00 75.19 89 GLN A CA 1
ATOM 729 C C . GLN A 1 89 ? -20.060 5.938 13.068 1.00 75.19 89 GLN A C 1
ATOM 731 O O . GLN A 1 89 ? -20.591 6.181 11.987 1.00 75.19 89 GLN A O 1
ATOM 736 N N . LEU A 1 90 ? -18.753 5.679 13.174 1.00 69.44 90 LEU A N 1
ATOM 737 C CA . LEU A 1 90 ? -17.825 5.692 12.041 1.00 69.44 90 LEU A CA 1
ATOM 738 C C . LEU A 1 90 ? -18.069 4.532 11.071 1.00 69.44 90 LEU A C 1
ATOM 740 O O . LEU A 1 90 ? -17.873 4.683 9.873 1.00 69.44 90 LEU A O 1
ATOM 744 N N . ALA A 1 91 ? -18.563 3.392 11.554 1.00 64.56 91 ALA A N 1
ATOM 745 C CA . ALA A 1 91 ? -19.044 2.314 10.701 1.00 64.56 91 ALA A CA 1
ATOM 746 C C . ALA A 1 91 ? -20.217 2.785 9.829 1.00 64.56 91 ALA A C 1
ATOM 748 O O . ALA A 1 91 ? -20.420 2.286 8.729 1.00 64.56 91 ALA A O 1
ATOM 749 N N . THR A 1 92 ? -21.004 3.752 10.279 1.00 63.69 92 THR A N 1
ATOM 750 C CA . THR A 1 92 ? -22.115 4.275 9.475 1.00 63.69 92 THR A CA 1
ATOM 751 C C . THR A 1 92 ? -21.631 5.252 8.390 1.00 63.69 92 THR A C 1
ATOM 753 O O . THR A 1 92 ? -22.355 5.510 7.433 1.00 63.69 92 THR A O 1
ATOM 756 N N . LEU A 1 93 ? -20.398 5.759 8.499 1.00 62.09 93 LEU A N 1
ATOM 757 C CA . LEU A 1 93 ? -19.759 6.610 7.496 1.00 62.09 93 LEU A CA 1
ATOM 758 C C . LEU A 1 93 ? -19.129 5.779 6.364 1.00 62.09 93 LEU A C 1
ATOM 760 O O . LEU A 1 93 ? -18.758 4.616 6.541 1.00 62.09 93 LEU A O 1
ATOM 764 N N . THR A 1 94 ? -19.034 6.397 5.186 1.00 59.59 94 THR A N 1
ATOM 765 C CA . THR A 1 94 ? -18.482 5.823 3.952 1.00 59.59 94 THR A CA 1
ATOM 766 C C . THR A 1 94 ? -17.097 5.224 4.164 1.00 59.59 94 THR A C 1
ATOM 768 O O . THR A 1 94 ? -16.237 5.784 4.850 1.00 59.59 94 THR A O 1
ATOM 771 N N . SER A 1 95 ? -16.878 4.071 3.539 1.00 65.19 95 SER A N 1
ATOM 772 C CA . SER A 1 95 ? -15.647 3.291 3.638 1.00 65.19 95 SER A CA 1
ATOM 773 C C . SER A 1 95 ? -14.564 3.855 2.716 1.00 65.19 95 SER A C 1
ATOM 775 O O . SER A 1 95 ? -14.166 3.224 1.741 1.00 65.19 95 SER A O 1
ATOM 777 N N . SER A 1 96 ? -14.095 5.072 3.011 1.00 71.12 96 SER A N 1
ATOM 778 C CA . SER A 1 96 ? -12.984 5.676 2.278 1.00 71.12 96 SER A CA 1
ATOM 779 C C . SER A 1 96 ? -11.653 5.109 2.767 1.00 71.12 96 SER A C 1
ATOM 781 O O . SER A 1 96 ? -11.296 5.192 3.945 1.00 71.12 96 SER A O 1
ATOM 783 N N . LEU A 1 97 ? -10.918 4.491 1.850 1.00 76.12 97 LEU A N 1
ATOM 784 C CA . LEU A 1 97 ? -9.629 3.873 2.105 1.00 76.12 97 LEU A CA 1
ATOM 785 C C . LEU A 1 97 ? -8.516 4.777 1.582 1.00 76.12 97 LEU A C 1
ATOM 787 O O . LEU A 1 97 ? -8.601 5.310 0.475 1.00 76.12 97 LEU A O 1
ATOM 791 N N . LYS A 1 98 ? -7.460 4.953 2.380 1.00 79.25 98 LYS A N 1
ATOM 792 C CA . LYS A 1 98 ? -6.285 5.732 1.976 1.00 79.25 98 LYS A CA 1
ATOM 793 C C . LYS A 1 98 ? -5.078 4.825 1.820 1.00 79.25 98 LYS A C 1
ATOM 795 O O . LYS A 1 98 ? -4.623 4.212 2.790 1.00 79.25 98 LYS A O 1
ATOM 800 N N . LEU A 1 99 ? -4.554 4.795 0.604 1.00 82.88 99 LEU A N 1
ATOM 801 C CA . LEU A 1 99 ? -3.337 4.095 0.233 1.00 82.88 99 LEU A CA 1
ATOM 802 C C . LEU A 1 99 ? -2.237 5.114 -0.034 1.00 82.88 99 LEU A C 1
ATOM 804 O O . LEU A 1 99 ? -2.428 6.080 -0.764 1.00 82.88 99 LEU A O 1
ATOM 808 N N . ASP A 1 100 ? -1.068 4.893 0.536 1.00 85.69 100 ASP A N 1
ATOM 809 C CA . ASP A 1 100 ? 0.132 5.646 0.213 1.00 85.69 100 ASP A CA 1
ATOM 810 C C . ASP A 1 100 ? 1.123 4.712 -0.471 1.00 85.69 100 ASP A C 1
ATOM 812 O O . ASP A 1 100 ? 1.443 3.649 0.051 1.00 85.69 100 ASP A O 1
ATOM 816 N N . VAL A 1 101 ? 1.581 5.087 -1.658 1.00 88.56 101 VAL A N 1
ATOM 817 C CA . VAL A 1 101 ? 2.492 4.284 -2.472 1.00 88.56 101 VAL A CA 1
ATOM 818 C C . VAL A 1 101 ? 3.792 5.050 -2.620 1.00 88.56 101 VAL A C 1
ATOM 820 O O . VAL A 1 101 ? 3.837 6.106 -3.255 1.00 88.56 101 VAL A O 1
ATOM 823 N N . ILE A 1 102 ? 4.866 4.515 -2.046 1.00 89.56 102 ILE A N 1
ATOM 824 C CA . ILE A 1 102 ? 6.202 5.076 -2.244 1.00 89.56 102 ILE A CA 1
ATOM 825 C C . ILE A 1 102 ? 6.817 4.424 -3.478 1.00 89.56 102 ILE A C 1
ATOM 827 O O . ILE A 1 102 ? 6.959 3.207 -3.536 1.00 89.56 102 ILE A O 1
ATOM 831 N N . VAL A 1 103 ? 7.188 5.237 -4.458 1.00 90.44 103 VAL A N 1
ATOM 832 C CA . VAL A 1 103 ? 7.959 4.834 -5.631 1.00 90.44 103 VAL A CA 1
ATOM 833 C C . VAL A 1 103 ? 9.433 5.040 -5.304 1.00 90.44 103 VAL A C 1
ATOM 835 O O . VAL A 1 103 ? 9.905 6.177 -5.254 1.00 90.44 103 VAL A O 1
ATOM 838 N N . VAL A 1 104 ? 10.158 3.951 -5.061 1.00 90.25 104 VAL A N 1
ATOM 839 C CA . VAL A 1 104 ? 11.569 3.994 -4.662 1.00 90.25 104 VAL A CA 1
ATOM 840 C C . VAL A 1 104 ? 12.473 3.801 -5.871 1.00 90.25 104 VAL A C 1
ATOM 842 O O . VAL A 1 104 ? 12.335 2.837 -6.631 1.00 90.25 104 VAL A O 1
ATOM 845 N N . ASN A 1 105 ? 13.406 4.738 -6.047 1.00 88.81 105 ASN A N 1
ATOM 846 C CA . ASN A 1 105 ? 14.395 4.770 -7.127 1.00 88.81 105 ASN A CA 1
ATOM 847 C C . ASN A 1 105 ? 13.777 4.583 -8.523 1.00 88.81 105 ASN A C 1
ATOM 849 O O . ASN A 1 105 ? 14.422 4.040 -9.417 1.00 88.81 105 ASN A O 1
ATOM 853 N N . GLU A 1 106 ? 12.513 4.992 -8.696 1.00 89.25 106 GLU A N 1
ATOM 854 C CA . GLU A 1 106 ? 11.742 4.828 -9.940 1.00 89.25 106 GLU A CA 1
ATOM 855 C C . GLU A 1 106 ? 11.641 3.362 -10.408 1.00 89.25 106 GLU A C 1
ATOM 857 O O . GLU A 1 106 ? 11.561 3.075 -11.603 1.00 89.25 106 GLU A O 1
ATOM 862 N N . THR A 1 107 ? 11.680 2.419 -9.463 1.00 88.25 107 THR A N 1
ATOM 863 C CA . THR A 1 107 ? 11.735 0.979 -9.751 1.00 88.25 107 THR A CA 1
ATOM 864 C C . THR A 1 107 ? 10.681 0.190 -8.991 1.00 88.25 107 THR A C 1
ATOM 866 O O . THR A 1 107 ? 9.895 -0.518 -9.620 1.00 88.25 107 THR A O 1
ATOM 869 N N . ASP A 1 108 ? 10.654 0.342 -7.667 1.00 90.56 108 ASP A N 1
ATOM 870 C CA . ASP A 1 108 ? 9.839 -0.453 -6.759 1.00 90.56 108 ASP A CA 1
ATOM 871 C C . ASP A 1 108 ? 8.680 0.380 -6.195 1.00 90.56 108 ASP A C 1
ATOM 873 O O . ASP A 1 108 ? 8.830 1.569 -5.909 1.00 90.56 108 ASP A O 1
ATOM 877 N N . LEU A 1 109 ? 7.526 -0.258 -6.010 1.00 90.94 109 LEU A N 1
ATOM 878 C CA . LEU A 1 109 ? 6.356 0.289 -5.335 1.00 90.94 109 LEU A CA 1
ATOM 879 C C . LEU A 1 109 ? 6.246 -0.305 -3.933 1.00 90.94 109 LEU A C 1
ATOM 881 O O . LEU A 1 109 ? 6.184 -1.525 -3.761 1.00 90.94 109 LEU A O 1
ATOM 885 N N . LEU A 1 110 ? 6.166 0.576 -2.945 1.00 89.38 110 LEU A N 1
ATOM 886 C CA . LEU A 1 110 ? 5.997 0.242 -1.539 1.00 89.38 110 LEU A CA 1
ATOM 887 C C . LEU A 1 110 ? 4.630 0.755 -1.060 1.00 89.38 110 LEU A C 1
ATOM 889 O O . LEU A 1 110 ? 4.522 1.902 -0.608 1.00 89.38 110 LEU A O 1
ATOM 893 N N . PRO A 1 111 ? 3.553 -0.032 -1.219 1.00 86.00 111 PRO A N 1
ATOM 894 C CA . PRO A 1 111 ? 2.244 0.304 -0.677 1.00 86.00 111 PRO A CA 1
ATOM 895 C C . PRO A 1 111 ? 2.234 0.310 0.852 1.00 86.00 111 PRO A C 1
ATOM 897 O O . PRO A 1 111 ? 2.826 -0.542 1.511 1.00 86.00 111 PRO A O 1
ATOM 900 N N . THR A 1 112 ? 1.524 1.280 1.414 1.00 79.75 112 THR A N 1
ATOM 901 C CA . THR A 1 112 ? 1.278 1.423 2.848 1.00 79.75 112 THR A CA 1
ATOM 902 C C . THR A 1 11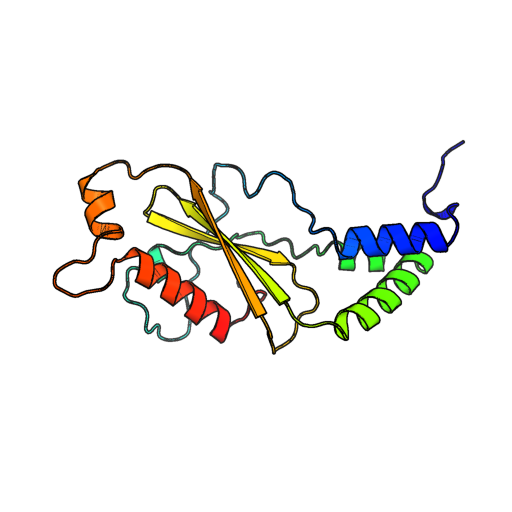2 ? -0.146 1.917 3.063 1.00 79.75 112 THR A C 1
ATOM 904 O O . THR A 1 112 ? -0.515 3.010 2.627 1.00 79.75 112 THR A O 1
ATOM 907 N N . TRP A 1 113 ? -0.960 1.128 3.755 1.00 76.19 113 TRP A N 1
ATOM 908 C CA . TRP A 1 113 ? -2.316 1.523 4.129 1.00 76.19 113 TRP A CA 1
ATOM 909 C C . TRP A 1 113 ? -2.268 2.489 5.310 1.00 76.19 113 TRP A C 1
ATOM 911 O O . TRP A 1 113 ? -1.679 2.176 6.342 1.00 76.19 113 TRP A O 1
ATOM 921 N N . ARG A 1 114 ? -2.864 3.677 5.156 1.00 67.12 114 ARG A N 1
ATOM 922 C CA . ARG A 1 114 ? -2.829 4.719 6.198 1.00 67.12 114 ARG A CA 1
ATOM 923 C C . ARG A 1 114 ? -4.090 4.753 7.046 1.00 67.12 114 ARG A C 1
ATOM 925 O O . ARG A 1 114 ? -3.990 4.846 8.260 1.00 67.12 114 ARG A O 1
ATOM 932 N N . PHE A 1 115 ? -5.251 4.585 6.418 1.00 60.91 115 PHE A N 1
ATOM 933 C CA . PHE A 1 115 ? -6.540 4.688 7.093 1.00 60.91 115 PHE A CA 1
ATOM 934 C C . PHE A 1 115 ? -7.424 3.495 6.751 1.00 60.91 115 PHE A C 1
ATOM 936 O O . PHE A 1 115 ? -7.765 3.304 5.588 1.00 60.91 115 PHE A O 1
ATOM 943 N N . LEU A 1 116 ? -7.819 2.717 7.761 1.00 62.06 116 LEU A N 1
ATOM 944 C CA . LEU A 1 116 ? -8.726 1.571 7.629 1.00 62.06 116 LEU A CA 1
ATOM 945 C C . LEU A 1 116 ? -9.935 1.779 8.553 1.00 62.06 116 LEU A C 1
ATOM 947 O O . LEU A 1 116 ? -9.916 1.240 9.651 1.00 62.06 116 LEU A O 1
ATOM 951 N N . PRO A 1 117 ? -10.958 2.589 8.204 1.00 52.56 117 PRO A N 1
ATOM 952 C CA . PRO A 1 117 ? -12.028 3.050 9.111 1.00 52.56 117 PRO A CA 1
ATOM 953 C C . PRO A 1 117 ? -12.824 1.923 9.763 1.00 52.56 117 PRO A C 1
ATOM 955 O O . PRO A 1 117 ? -13.207 2.050 10.917 1.00 52.56 117 PRO A O 1
ATOM 958 N N . ASN A 1 118 ? -12.998 0.808 9.065 1.00 58.81 118 ASN A N 1
ATOM 959 C CA . ASN A 1 118 ? -13.404 -0.489 9.586 1.00 58.81 118 ASN A CA 1
ATOM 960 C C . ASN A 1 118 ? -13.141 -1.512 8.480 1.00 58.81 118 ASN A C 1
ATOM 962 O O . ASN A 1 118 ? -13.296 -1.197 7.301 1.00 58.81 118 ASN A O 1
ATOM 966 N N . VAL A 1 119 ? -12.743 -2.727 8.850 1.00 56.09 119 VAL A N 1
ATOM 967 C CA . VAL A 1 119 ? -12.494 -3.812 7.895 1.00 56.09 119 VAL A CA 1
ATOM 968 C C . VAL A 1 119 ? -13.821 -4.237 7.279 1.00 56.09 119 VAL A C 1
ATOM 970 O O . VAL A 1 119 ? -14.555 -5.046 7.843 1.00 56.09 119 VAL A O 1
ATOM 973 N N . ARG A 1 120 ? -14.171 -3.651 6.139 1.00 62.38 120 ARG A N 1
ATOM 974 C CA . ARG A 1 120 ? -15.350 -4.033 5.370 1.00 62.38 120 ARG A CA 1
ATOM 975 C C . ARG A 1 120 ? -14.919 -4.741 4.103 1.00 62.38 120 ARG A C 1
ATOM 977 O O . ARG A 1 120 ? -13.873 -4.456 3.536 1.00 62.38 120 ARG A O 1
ATOM 984 N N . ARG A 1 121 ? -15.769 -5.663 3.650 1.00 66.12 121 ARG A N 1
ATOM 985 C CA . ARG A 1 121 ? -15.623 -6.317 2.340 1.00 66.12 121 ARG A CA 1
ATOM 986 C C . ARG A 1 121 ? -15.913 -5.370 1.169 1.00 66.12 121 ARG A C 1
ATOM 988 O O . ARG A 1 121 ? -15.691 -5.749 0.031 1.00 66.12 121 ARG A O 1
ATOM 995 N N . HIS A 1 122 ? -16.431 -4.178 1.460 1.00 68.94 122 HIS A N 1
ATOM 996 C CA . HIS A 1 122 ? -16.773 -3.152 0.486 1.00 68.94 122 HIS A CA 1
ATOM 997 C C . HIS A 1 122 ? -15.981 -1.891 0.815 1.00 68.94 122 HIS A C 1
ATOM 999 O O . HIS A 1 122 ? -15.857 -1.535 1.990 1.00 68.94 122 HIS A O 1
ATOM 1005 N N . VAL A 1 123 ? -15.435 -1.280 -0.230 1.00 74.31 123 VAL A N 1
ATOM 1006 C CA . VAL A 1 123 ? -14.722 -0.006 -0.201 1.00 74.31 123 VAL A CA 1
ATOM 1007 C C . VAL A 1 123 ? -15.426 0.881 -1.212 1.00 74.31 123 VAL A C 1
ATOM 1009 O O . VAL A 1 123 ? -15.502 0.513 -2.384 1.00 74.31 123 VAL A O 1
ATOM 1012 N N . ASP A 1 124 ? -15.973 1.997 -0.742 1.00 76.19 124 ASP A N 1
ATOM 1013 C CA . ASP A 1 124 ? -16.717 2.934 -1.589 1.00 76.19 124 ASP A CA 1
ATOM 1014 C C . ASP A 1 124 ? -15.744 3.793 -2.405 1.00 76.19 124 ASP A C 1
ATOM 1016 O O . ASP A 1 124 ? -15.893 3.920 -3.615 1.00 76.19 124 ASP A O 1
ATOM 1020 N N . ASP A 1 125 ? -14.699 4.300 -1.742 1.00 79.81 125 ASP A N 1
ATOM 1021 C CA . ASP A 1 125 ? -13.686 5.167 -2.338 1.00 79.81 125 ASP A CA 1
ATOM 1022 C C . ASP A 1 125 ? -12.278 4.737 -1.917 1.00 79.81 125 ASP A C 1
ATOM 1024 O O . ASP A 1 125 ? -12.005 4.517 -0.736 1.00 79.81 125 ASP A O 1
ATOM 1028 N N . LEU A 1 126 ? -11.348 4.683 -2.873 1.00 82.06 126 LEU A N 1
ATOM 1029 C CA . LEU A 1 126 ? -9.922 4.472 -2.623 1.00 82.06 126 LEU A CA 1
ATOM 1030 C C . LEU A 1 126 ? -9.134 5.696 -3.092 1.00 82.06 126 LEU A C 1
ATOM 1032 O O . LEU A 1 126 ? -9.028 5.958 -4.287 1.00 82.06 126 LEU A O 1
ATOM 1036 N N . THR A 1 127 ? -8.538 6.425 -2.153 1.00 84.88 127 THR A N 1
ATOM 1037 C CA . THR A 1 127 ? -7.605 7.515 -2.462 1.00 84.88 127 THR A CA 1
ATOM 1038 C C . THR A 1 127 ? -6.173 7.007 -2.362 1.00 84.88 127 THR A C 1
ATOM 1040 O O . THR A 1 127 ? -5.730 6.619 -1.281 1.00 84.88 127 THR A O 1
ATOM 1043 N N . ALA A 1 128 ? -5.449 7.026 -3.482 1.00 86.25 128 ALA A N 1
ATOM 1044 C CA . ALA A 1 128 ? -4.038 6.661 -3.541 1.00 86.25 128 ALA A CA 1
ATOM 1045 C C . ALA A 1 128 ? -3.149 7.908 -3.669 1.00 86.25 128 ALA A C 1
ATOM 1047 O O . ALA A 1 128 ? -3.304 8.693 -4.603 1.00 86.25 128 ALA A O 1
ATOM 1048 N N . THR A 1 129 ? -2.191 8.065 -2.758 1.00 88.50 129 THR A N 1
ATOM 1049 C CA . THR A 1 129 ? -1.166 9.115 -2.805 1.00 88.50 129 THR A CA 1
ATOM 1050 C C . THR A 1 129 ? 0.160 8.499 -3.219 1.00 88.50 129 THR A C 1
ATOM 1052 O O . THR A 1 129 ? 0.625 7.558 -2.583 1.00 88.50 129 THR A O 1
ATOM 1055 N N . PHE A 1 130 ? 0.792 9.041 -4.258 1.00 88.69 130 PHE A N 1
ATOM 1056 C CA . PHE A 1 130 ? 2.104 8.586 -4.711 1.00 88.69 130 PHE A CA 1
ATOM 1057 C C . PHE A 1 130 ? 3.199 9.521 -4.209 1.00 88.69 130 PHE A C 1
ATOM 1059 O O . PHE A 1 130 ? 3.111 10.739 -4.369 1.00 88.69 130 PHE A O 1
ATOM 1066 N N . ARG A 1 131 ? 4.253 8.947 -3.628 1.00 89.56 131 ARG A N 1
ATOM 1067 C CA . ARG A 1 131 ? 5.453 9.673 -3.198 1.00 89.56 131 ARG A CA 1
ATOM 1068 C C . ARG A 1 131 ? 6.658 9.091 -3.907 1.00 89.56 131 ARG A C 1
ATOM 1070 O O . ARG A 1 131 ? 6.885 7.894 -3.824 1.00 89.56 131 ARG A O 1
ATOM 1077 N N . ILE A 1 132 ? 7.432 9.919 -4.595 1.00 88.44 132 ILE A N 1
ATOM 1078 C CA . ILE A 1 132 ? 8.630 9.467 -5.307 1.00 88.44 132 ILE A CA 1
ATOM 1079 C C . ILE A 1 132 ? 9.842 9.765 -4.430 1.00 88.44 132 ILE A C 1
ATOM 1081 O O . ILE A 1 132 ? 10.001 10.891 -3.958 1.00 88.44 132 ILE A O 1
ATOM 1085 N N . VAL A 1 133 ? 10.676 8.755 -4.191 1.00 88.25 133 VAL A N 1
ATOM 1086 C CA . VAL A 1 133 ? 11.886 8.870 -3.374 1.00 88.25 133 VAL A CA 1
ATOM 1087 C C . VAL A 1 133 ? 13.061 8.258 -4.121 1.00 88.25 133 VAL A C 1
ATOM 1089 O O . VAL A 1 133 ? 13.013 7.102 -4.539 1.00 88.25 133 VAL A O 1
ATOM 1092 N N . GLY A 1 134 ? 14.137 9.032 -4.244 1.00 85.50 134 GLY A N 1
ATOM 1093 C CA . GLY A 1 134 ? 15.321 8.629 -4.992 1.00 85.50 134 GLY A CA 1
ATOM 1094 C C . GLY A 1 134 ? 15.105 8.657 -6.505 1.00 85.50 134 GLY A C 1
ATOM 1095 O O . GLY A 1 134 ? 14.025 8.958 -7.011 1.00 85.50 134 GLY A O 1
ATOM 1096 N N . THR A 1 135 ? 16.169 8.352 -7.231 1.00 86.19 135 THR A N 1
ATOM 1097 C CA . THR A 1 135 ? 16.200 8.328 -8.695 1.00 86.19 135 THR A CA 1
ATOM 1098 C C . THR A 1 135 ? 16.870 7.049 -9.154 1.00 86.19 135 THR A C 1
ATOM 1100 O O . THR A 1 135 ? 17.733 6.521 -8.449 1.00 86.19 135 THR A O 1
ATOM 1103 N N . SER A 1 136 ? 16.498 6.549 -10.332 1.00 86.12 136 SER A N 1
ATOM 1104 C CA . SER A 1 136 ? 17.171 5.385 -10.898 1.00 86.12 136 SER A CA 1
ATOM 1105 C C . SER A 1 136 ? 18.684 5.637 -10.999 1.00 86.12 136 SER A C 1
ATOM 1107 O O . SER A 1 136 ? 19.086 6.745 -11.365 1.00 86.12 136 SER A O 1
ATOM 1109 N N . PRO A 1 137 ? 19.539 4.641 -10.698 1.00 86.12 137 PRO A N 1
ATOM 1110 C CA . PRO A 1 137 ? 20.990 4.809 -10.776 1.00 86.12 137 PRO A CA 1
ATOM 1111 C C . PRO A 1 137 ? 21.485 5.033 -12.212 1.00 86.12 137 PRO A C 1
ATOM 1113 O O . PRO A 1 137 ? 22.578 5.556 -12.402 1.00 86.12 137 PRO A O 1
ATOM 1116 N N . THR A 1 138 ? 20.696 4.643 -13.220 1.00 90.06 138 THR A N 1
ATOM 1117 C CA . THR A 1 138 ? 21.025 4.802 -14.640 1.00 90.06 138 THR A CA 1
ATOM 1118 C C . THR A 1 138 ? 19.853 5.391 -15.418 1.00 90.06 138 THR A C 1
ATOM 1120 O O . THR A 1 138 ? 18.684 5.109 -15.129 1.00 90.06 138 THR A O 1
ATOM 1123 N N . ILE A 1 139 ? 20.157 6.203 -16.434 1.00 87.69 139 ILE A N 1
ATOM 1124 C CA . ILE A 1 139 ? 19.136 6.831 -17.282 1.00 87.69 139 ILE A CA 1
ATOM 1125 C C . ILE A 1 139 ? 18.431 5.795 -18.162 1.00 87.69 139 ILE A C 1
ATOM 1127 O O . ILE A 1 139 ? 17.214 5.848 -18.323 1.00 87.69 139 ILE A O 1
ATOM 1131 N N . GLU A 1 140 ? 19.164 4.788 -18.631 1.00 86.62 140 GLU A N 1
ATOM 1132 C CA . GLU A 1 140 ? 18.629 3.670 -19.405 1.00 86.62 140 GLU A CA 1
ATOM 1133 C C . GLU A 1 140 ? 17.649 2.859 -18.559 1.00 86.62 140 GLU A C 1
ATOM 1135 O O . GLU A 1 140 ? 16.563 2.510 -19.017 1.00 86.62 140 GLU A O 1
ATOM 1140 N N . GLY A 1 141 ? 17.993 2.613 -17.292 1.00 84.56 141 GLY A N 1
ATOM 1141 C CA . GLY A 1 141 ? 17.123 1.909 -16.361 1.00 84.56 141 GLY A CA 1
ATOM 1142 C C . GLY A 1 141 ? 15.842 2.688 -16.055 1.00 84.56 141 GLY A C 1
ATOM 1143 O O . GLY A 1 141 ? 14.780 2.083 -15.897 1.00 84.56 141 GLY A O 1
ATOM 1144 N N . ARG A 1 142 ? 15.913 4.020 -15.975 1.00 85.81 142 ARG A N 1
ATOM 1145 C CA . ARG A 1 142 ? 14.724 4.875 -15.858 1.00 85.81 142 ARG A CA 1
ATOM 1146 C C . ARG A 1 142 ? 13.844 4.744 -17.097 1.00 85.81 142 ARG A C 1
ATOM 1148 O O . ARG A 1 142 ? 12.640 4.529 -16.973 1.00 85.81 142 ARG A O 1
ATOM 1155 N N . TRP A 1 143 ? 14.440 4.860 -18.282 1.00 86.88 143 TRP A N 1
ATOM 1156 C CA . TRP A 1 143 ? 13.712 4.798 -19.546 1.00 86.88 143 TRP A CA 1
ATOM 1157 C C . TRP A 1 143 ? 13.014 3.460 -19.726 1.00 86.88 143 TRP A C 1
ATOM 1159 O O . TRP A 1 143 ? 11.815 3.435 -19.966 1.00 86.88 143 TRP A O 1
ATOM 1169 N N . GLN A 1 144 ? 13.720 2.359 -19.483 1.00 85.38 144 GLN A N 1
ATOM 1170 C CA . GLN A 1 144 ? 13.154 1.017 -19.586 1.00 85.38 144 GLN A CA 1
ATOM 1171 C C . GLN A 1 144 ? 11.917 0.810 -18.706 1.00 85.38 144 GLN A C 1
ATOM 1173 O O . GLN A 1 144 ? 11.060 0.019 -19.069 1.00 85.38 144 GLN A O 1
ATOM 1178 N N . ARG A 1 145 ? 11.810 1.482 -17.552 1.00 88.06 145 ARG A N 1
ATOM 1179 C CA . ARG A 1 145 ? 10.743 1.233 -16.562 1.00 88.06 145 ARG A CA 1
ATOM 1180 C C . ARG A 1 145 ? 9.573 2.206 -16.649 1.00 88.06 145 ARG A C 1
ATOM 1182 O O . ARG A 1 145 ? 8.449 1.825 -16.317 1.00 88.06 145 ARG A O 1
ATOM 1189 N N . LEU A 1 146 ? 9.843 3.450 -17.046 1.00 86.69 146 LEU A N 1
ATOM 1190 C CA . LEU A 1 146 ? 8.859 4.535 -17.056 1.00 86.69 146 LEU A CA 1
ATOM 1191 C C . LEU A 1 146 ? 8.368 4.905 -18.457 1.00 86.69 146 LEU A C 1
ATOM 1193 O O . LEU A 1 146 ? 7.286 5.480 -18.568 1.00 86.69 146 LEU A O 1
ATOM 1197 N N . LEU A 1 147 ? 9.126 4.595 -19.511 1.00 86.81 147 LEU A N 1
ATOM 1198 C CA . LEU A 1 147 ? 8.687 4.846 -20.880 1.00 86.81 147 LEU A CA 1
ATOM 1199 C C . LEU A 1 147 ? 8.001 3.606 -21.464 1.00 86.81 147 LEU A C 1
ATOM 1201 O O . LEU A 1 147 ? 8.365 2.476 -21.133 1.00 86.81 147 LEU A O 1
ATOM 1205 N N . PRO A 1 148 ? 6.984 3.810 -22.315 1.00 83.94 148 PRO A N 1
ATOM 1206 C CA . PRO A 1 148 ? 6.395 2.728 -23.080 1.00 83.94 148 PRO A CA 1
ATOM 1207 C C . PRO A 1 148 ? 7.394 2.235 -24.121 1.00 83.94 148 PRO A C 1
ATOM 1209 O O . PRO A 1 148 ? 8.121 3.031 -24.718 1.00 83.94 148 PRO A O 1
ATOM 1212 N N . ASP A 1 149 ? 7.369 0.933 -24.378 1.00 79.75 149 ASP A N 1
ATOM 1213 C CA . ASP A 1 149 ? 8.178 0.312 -25.419 1.00 79.75 149 ASP A CA 1
ATOM 1214 C C . ASP A 1 149 ? 7.275 -0.399 -26.428 1.00 79.75 149 ASP A C 1
ATOM 1216 O O . ASP A 1 149 ? 6.399 -1.172 -26.043 1.00 79.75 149 ASP A O 1
ATOM 1220 N N . HIS A 1 150 ? 7.439 -0.110 -27.719 1.00 80.44 150 HIS A N 1
ATOM 1221 C CA . HIS A 1 150 ? 6.726 -0.782 -28.816 1.00 80.44 150 HIS A CA 1
ATOM 1222 C C . HIS A 1 150 ? 5.206 -0.997 -28.606 1.00 80.44 150 HIS A C 1
ATOM 1224 O O . HIS A 1 150 ? 4.664 -2.061 -28.898 1.00 80.44 150 HIS A O 1
ATOM 1230 N N . GLY A 1 151 ? 4.498 0.018 -28.093 1.00 78.75 151 GLY A N 1
ATOM 1231 C CA . GLY A 1 151 ? 3.046 -0.044 -27.864 1.00 78.75 151 GLY A CA 1
ATOM 1232 C C . GLY A 1 151 ? 2.631 -0.827 -26.613 1.00 78.75 151 GLY A C 1
ATOM 1233 O O 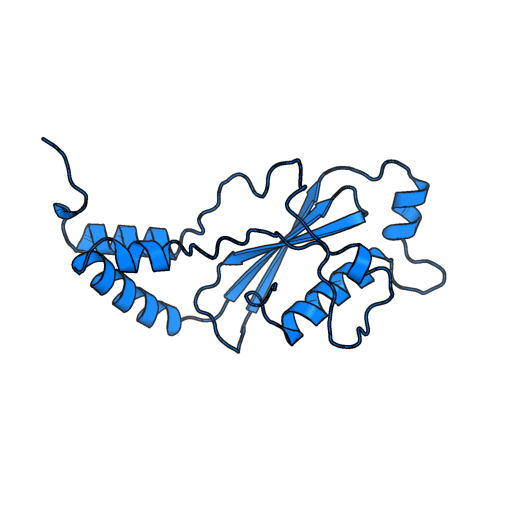. GLY A 1 151 ? 1.438 -1.009 -26.374 1.00 78.75 151 GLY A O 1
ATOM 1234 N N . THR A 1 152 ? 3.590 -1.260 -25.795 1.00 82.38 152 THR A N 1
ATOM 1235 C CA . THR A 1 152 ? 3.333 -1.842 -24.478 1.00 82.38 152 THR A CA 1
ATOM 1236 C C . THR A 1 152 ? 3.336 -0.764 -23.386 1.00 82.38 152 THR A C 1
ATOM 1238 O O . THR A 1 152 ? 4.107 0.200 -23.460 1.00 82.38 152 THR A O 1
ATOM 1241 N N . PRO A 1 153 ? 2.472 -0.890 -22.360 1.00 86.75 153 PRO A N 1
ATOM 1242 C CA . PRO A 1 153 ? 2.505 0.000 -21.207 1.00 86.75 153 PRO A CA 1
ATOM 1243 C C . PRO A 1 153 ? 3.857 -0.077 -20.473 1.00 86.75 153 PRO A C 1
ATOM 1245 O O . PRO A 1 153 ? 4.410 -1.177 -20.367 1.00 86.75 153 PRO A O 1
ATOM 1248 N N . PRO A 1 154 ? 4.356 1.040 -19.907 1.00 90.19 154 PRO A N 1
ATOM 1249 C CA . PRO A 1 154 ? 5.573 1.054 -19.101 1.00 90.19 154 PRO A CA 1
ATOM 1250 C C . PRO A 1 154 ? 5.590 -0.038 -18.019 1.00 90.19 154 PRO A C 1
ATOM 1252 O O . PRO A 1 154 ? 4.563 -0.249 -17.361 1.00 90.19 154 PRO A O 1
ATOM 1255 N N . PRO A 1 155 ? 6.738 -0.687 -17.751 1.00 90.19 155 PRO A N 1
ATOM 1256 C CA . PRO A 1 155 ? 6.852 -1.719 -16.719 1.00 90.19 155 PRO A CA 1
ATOM 1257 C C . PRO A 1 155 ? 6.301 -1.318 -15.347 1.00 90.19 155 PRO A C 1
ATOM 1259 O O . PRO A 1 155 ? 5.628 -2.120 -14.698 1.00 90.19 155 PRO A O 1
ATOM 1262 N N . ILE A 1 156 ? 6.486 -0.062 -14.931 1.00 89.62 156 ILE A N 1
ATOM 1263 C CA . ILE A 1 156 ? 5.966 0.432 -13.649 1.00 89.62 156 ILE A CA 1
ATOM 1264 C C . ILE A 1 156 ? 4.434 0.328 -13.535 1.00 89.62 156 ILE A C 1
ATOM 1266 O O . ILE A 1 156 ? 3.908 0.095 -12.445 1.00 89.62 156 ILE A O 1
ATOM 1270 N N . LEU A 1 157 ? 3.701 0.419 -14.652 1.00 90.88 157 LEU A N 1
ATOM 1271 C CA . LEU A 1 157 ? 2.247 0.250 -14.651 1.00 90.88 157 LEU A CA 1
ATOM 1272 C C . LEU A 1 157 ? 1.845 -1.194 -14.364 1.00 90.88 157 LEU A C 1
ATOM 1274 O O . LEU A 1 157 ? 0.807 -1.415 -13.750 1.00 90.88 157 LEU A O 1
ATOM 1278 N N . TRP A 1 158 ? 2.668 -2.177 -14.730 1.00 90.06 158 TRP A N 1
ATOM 1279 C CA . TRP A 1 158 ? 2.422 -3.575 -14.375 1.00 90.06 158 TRP A CA 1
ATOM 1280 C C . TRP A 1 158 ? 2.621 -3.837 -12.882 1.00 90.06 158 TRP A C 1
ATOM 1282 O O . TRP A 1 158 ? 1.903 -4.659 -12.314 1.00 90.06 158 TRP A O 1
ATOM 1292 N N . ALA A 1 159 ? 3.535 -3.110 -12.231 1.00 90.38 159 ALA A N 1
ATOM 1293 C CA . ALA A 1 159 ? 3.646 -3.104 -10.772 1.00 90.38 159 ALA A CA 1
ATOM 1294 C C . ALA A 1 159 ? 2.413 -2.475 -10.120 1.00 90.38 159 ALA A C 1
ATOM 1296 O O . ALA A 1 159 ? 1.838 -3.061 -9.204 1.00 90.38 159 ALA A O 1
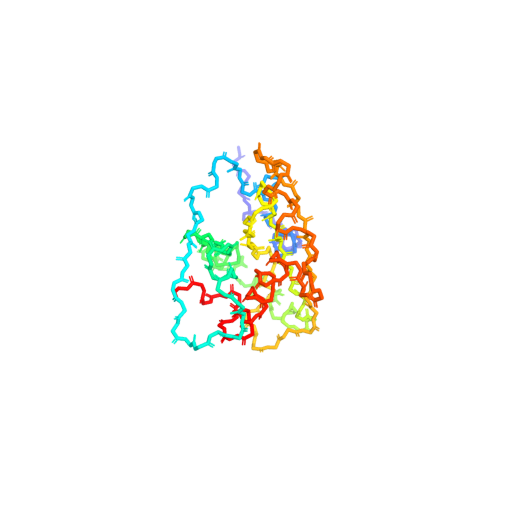ATOM 1297 N N . PHE A 1 160 ? 1.934 -1.344 -10.639 1.00 90.06 160 PHE A N 1
ATOM 1298 C CA . PHE A 1 160 ? 0.703 -0.739 -10.135 1.00 90.06 160 PHE A CA 1
ATOM 1299 C C . PHE A 1 160 ? -0.527 -1.634 -10.364 1.00 90.06 160 PHE A C 1
ATOM 1301 O O . PHE A 1 160 ? -1.360 -1.798 -9.477 1.00 90.06 160 PHE A O 1
ATOM 1308 N N . PHE A 1 161 ? -0.620 -2.287 -11.521 1.00 90.00 161 PHE A N 1
ATOM 1309 C CA . PHE A 1 161 ? -1.698 -3.224 -11.813 1.00 90.00 161 PHE A CA 1
ATOM 1310 C C . PHE A 1 161 ? -1.667 -4.438 -10.877 1.00 90.00 161 PHE A C 1
ATOM 1312 O O . PHE A 1 161 ? -2.707 -4.838 -10.361 1.00 90.00 161 PHE A O 1
ATOM 1319 N N . TYR A 1 162 ? -0.477 -4.980 -10.593 1.00 89.69 162 TYR A N 1
ATOM 1320 C CA . TYR A 1 162 ? -0.312 -6.050 -9.608 1.00 89.69 162 TYR A CA 1
ATOM 1321 C C . TYR A 1 162 ? -0.782 -5.626 -8.210 1.00 89.69 162 TYR A C 1
ATOM 1323 O O . TYR A 1 162 ? -1.456 -6.399 -7.532 1.00 89.69 162 TYR A O 1
ATOM 1331 N N . LEU A 1 163 ? -0.475 -4.394 -7.791 1.00 88.75 163 LEU A N 1
ATOM 1332 C CA . LEU A 1 163 ? -0.934 -3.843 -6.516 1.00 88.75 163 LEU A CA 1
ATOM 1333 C C . LEU A 1 163 ? -2.468 -3.824 -6.417 1.00 88.75 163 LEU A C 1
ATOM 1335 O O . LEU A 1 163 ? -3.027 -4.273 -5.418 1.00 88.75 163 LEU A O 1
ATOM 1339 N N . LEU A 1 164 ? -3.149 -3.346 -7.463 1.00 87.88 164 LEU A N 1
ATOM 1340 C CA . LEU A 1 164 ? -4.614 -3.326 -7.517 1.00 87.88 164 LEU A CA 1
ATOM 1341 C C . LEU A 1 164 ? -5.206 -4.738 -7.542 1.00 87.88 164 LEU A C 1
ATOM 1343 O O . LEU A 1 164 ? -6.182 -5.014 -6.848 1.00 87.88 164 LEU A O 1
ATOM 1347 N N . GLU A 1 165 ? -4.605 -5.645 -8.313 1.00 87.88 165 GLU A N 1
ATOM 1348 C CA . GLU A 1 165 ? -5.038 -7.040 -8.396 1.00 87.88 165 GLU A CA 1
ATOM 1349 C C . GLU A 1 165 ? -4.948 -7.730 -7.026 1.00 87.88 165 GLU A C 1
ATOM 1351 O O . GLU A 1 165 ? -5.877 -8.425 -6.613 1.00 87.88 165 GLU A O 1
ATOM 1356 N N . ARG A 1 166 ? -3.861 -7.483 -6.284 1.00 83.31 166 ARG A N 1
ATOM 1357 C CA . ARG A 1 166 ? -3.686 -7.975 -4.912 1.00 83.31 166 ARG A CA 1
ATOM 1358 C C . ARG A 1 166 ? -4.701 -7.366 -3.957 1.00 83.31 166 ARG A C 1
ATOM 1360 O O . ARG A 1 166 ? -5.318 -8.107 -3.197 1.00 83.31 166 ARG A O 1
ATOM 1367 N N . PHE A 1 167 ? -4.924 -6.058 -4.029 1.00 82.94 167 PHE A N 1
ATOM 1368 C CA . PHE A 1 167 ? -5.932 -5.392 -3.209 1.00 82.94 167 PHE A CA 1
ATOM 1369 C C . PHE A 1 167 ? -7.334 -5.992 -3.403 1.00 82.94 167 PHE A C 1
ATOM 1371 O O . PHE A 1 167 ? -8.022 -6.252 -2.421 1.00 82.94 167 PHE A O 1
ATOM 1378 N N . LEU A 1 168 ? -7.741 -6.276 -4.643 1.00 82.94 168 LEU A N 1
ATOM 1379 C CA . LEU A 1 168 ? -9.046 -6.883 -4.925 1.00 82.94 168 LEU A CA 1
ATOM 1380 C C . LEU A 1 168 ? -9.151 -8.344 -4.462 1.00 82.94 168 LEU A C 1
ATOM 1382 O O . LEU A 1 168 ? -10.241 -8.802 -4.130 1.00 82.94 168 LEU A O 1
ATOM 1386 N N . GLU A 1 169 ? -8.042 -9.084 -4.451 1.00 80.75 169 GLU A N 1
ATOM 1387 C CA . GLU A 1 169 ? -8.027 -10.496 -4.061 1.00 80.75 169 GLU A CA 1
ATOM 1388 C C . GLU A 1 169 ? -8.022 -10.693 -2.541 1.00 80.75 169 GLU A C 1
ATOM 1390 O O . GLU A 1 169 ? -8.812 -11.475 -2.014 1.00 80.75 169 GLU A O 1
ATOM 1395 N N . VAL A 1 170 ? -7.095 -10.033 -1.842 1.00 76.94 170 VAL A N 1
ATOM 1396 C CA . VAL A 1 170 ? -6.833 -10.280 -0.413 1.00 76.94 170 VAL A CA 1
ATOM 1397 C C . VAL A 1 170 ? -7.257 -9.120 0.487 1.00 76.94 170 VAL A C 1
ATOM 1399 O O . VAL A 1 170 ? -7.337 -9.275 1.706 1.00 76.94 170 VAL A O 1
ATOM 1402 N N . GLY A 1 171 ? -7.585 -7.966 -0.095 1.00 75.19 171 GLY A N 1
ATOM 1403 C CA . GLY A 1 171 ? -7.877 -6.756 0.658 1.00 75.19 171 GLY A CA 1
ATOM 1404 C C . GLY A 1 171 ? -6.633 -6.150 1.324 1.00 75.19 171 GLY A C 1
ATOM 1405 O O . GLY A 1 171 ? -5.523 -6.659 1.190 1.00 75.19 171 GLY A O 1
ATOM 1406 N N . PRO A 1 172 ? -6.813 -5.058 2.080 1.00 69.25 172 PRO A N 1
ATOM 1407 C CA . PRO A 1 172 ? -5.716 -4.286 2.671 1.00 69.25 172 PRO A CA 1
ATOM 1408 C C . PRO A 1 172 ? -5.125 -4.897 3.957 1.00 69.25 172 PRO A C 1
ATOM 1410 O O . PRO A 1 172 ? -4.282 -4.278 4.592 1.00 69.25 172 PRO A O 1
ATOM 1413 N N . LEU A 1 173 ? -5.620 -6.058 4.404 1.00 60.84 173 LEU A N 1
ATOM 1414 C CA . LEU A 1 173 ? -5.357 -6.613 5.744 1.00 60.84 173 LEU A CA 1
ATOM 1415 C C . LEU A 1 173 ? -4.858 -8.053 5.751 1.00 60.84 173 LEU A C 1
ATOM 1417 O O . LEU A 1 173 ? -4.404 -8.525 6.786 1.00 60.84 173 LEU A O 1
ATOM 1421 N N . MET A 1 174 ? -4.956 -8.757 4.624 1.00 56.56 174 MET A N 1
ATOM 1422 C CA . MET A 1 174 ? -4.364 -10.085 4.472 1.00 56.56 174 MET A CA 1
ATOM 1423 C C . MET A 1 174 ? -3.084 -10.000 3.643 1.00 56.56 174 MET A C 1
ATOM 1425 O O . MET A 1 174 ? -2.882 -10.747 2.685 1.00 56.56 174 MET A O 1
ATOM 1429 N N . GLU A 1 175 ? -2.215 -9.059 4.009 1.00 53.38 175 GLU A N 1
ATOM 1430 C CA . GLU A 1 175 ? -0.816 -9.060 3.589 1.00 53.38 175 GLU A CA 1
ATOM 1431 C C . GLU A 1 175 ? -0.062 -10.098 4.449 1.00 53.38 175 GLU A C 1
ATOM 1433 O O . GLU A 1 175 ? 0.706 -9.756 5.347 1.00 53.38 175 GLU A O 1
ATOM 1438 N N . HIS A 1 176 ? -0.358 -11.384 4.222 1.00 43.94 176 HIS A N 1
ATOM 1439 C CA . HIS A 1 176 ? 0.303 -12.548 4.826 1.00 43.94 176 HIS A CA 1
ATOM 1440 C C . HIS A 1 176 ? 0.662 -13.577 3.750 1.00 43.94 176 HIS A C 1
ATOM 1442 O O . HIS A 1 176 ? -0.205 -13.864 2.887 1.00 43.94 176 HIS A O 1
#

Foldseek 3Di:
DPPDPVPDDLVVLLVVLVCLLVDQPPPVDDDDPPPVQWAQDDDPDDDPQDPLQSVAETERNCPPPVRVLVVQCPPDPSSVVSSVVVLVVLVVDAQEWEWEWECEQVRHTYIDTRHGSDDDLDHPHYHYHYHYYHHHPDPVVNCQACPDDPPHHHSVVSNVVSVVVCCNPQNPPPPD

Secondary structure (DSSP, 8-state):
----GGGS-HHHHHHHHHHHHHS----SS-SPSPGGGEEPPPPSSPPSS-THHHHHB-EETT-----HHHHHHHH-HHHHHHHHHHHHHHHHS--EEEEEEEEETTTEEEEEEEE-SS--S--SEEEEEEEEES--SSHHHHHHHHS-BTTBPPHHHHHHHHHHHHHHHHTTT---

Organism: NCBI:txid1226010

pLDDT: mean 75.95, std 12.74, range [43.34, 90.94]

Sequence (176 aa):
MSTSIQDLPNELLDFIVQLVLICDNSSLNGPQAPYEDYVSWTRRAPCRSWSYGPRHVRYWQKQDVCSSRLALLLVNRQLAHITRRRLDQLATLTSSLKLDVIVVNETDLLPTWRFLPNVRRHVDDLTATFRIVGTSPTIEGRWQRLLPDHGTPPPILWAFFYLLERFLEVGPLMEH